Protein AF-A0A382IHM7-F1 (afdb_monomer_lite)

InterPro domains:
  IPR036661 Luciferase-like domain superfamily [G3DSA:3.20.20.30] (4-63)
  IPR036661 Luciferase-like domain superfamily [SSF51679] (12-60)

Radius of gyration: 17.92 Å; chains: 1; bounding box: 31×26×55 Å

Structure (mmCIF, N/CA/C/O backbone):
data_AF-A0A382IHM7-F1
#
_entry.id   AF-A0A382IHM7-F1
#
loop_
_atom_site.group_PDB
_atom_site.id
_atom_site.type_symbol
_atom_site.label_atom_id
_atom_site.label_alt_id
_atom_site.label_comp_id
_atom_site.label_asym_id
_atom_site.label_entity_id
_atom_site.label_seq_id
_atom_site.pdbx_PDB_ins_code
_atom_site.Cartn_x
_atom_site.Cartn_y
_atom_site.Cartn_z
_atom_site.occupancy
_atom_site.B_iso_or_equiv
_atom_site.auth_seq_id
_atom_site.auth_comp_id
_atom_site.auth_asym_id
_atom_site.auth_atom_id
_atom_site.pdbx_PDB_model_num
ATOM 1 N N . MET A 1 1 ? -11.615 -22.636 21.928 1.00 40.88 1 MET A N 1
ATOM 2 C CA . MET A 1 1 ? -11.200 -21.228 22.074 1.00 40.88 1 MET A CA 1
ATOM 3 C C . MET A 1 1 ? -11.895 -20.458 20.974 1.00 40.88 1 MET A C 1
ATOM 5 O O . MET A 1 1 ? -11.475 -20.560 19.832 1.00 40.88 1 MET A O 1
ATOM 9 N N . GLY A 1 2 ? -13.031 -19.837 21.287 1.00 43.38 2 GLY A N 1
ATOM 10 C CA . GLY A 1 2 ? -13.719 -18.974 20.333 1.00 43.38 2 GLY A CA 1
ATOM 11 C C . GLY A 1 2 ? -12.919 -17.689 20.210 1.00 43.38 2 GLY A C 1
ATOM 12 O O . GLY A 1 2 ? -12.712 -17.011 21.213 1.00 43.38 2 GLY A O 1
ATOM 13 N N . THR A 1 3 ? -12.414 -17.399 19.016 1.00 54.00 3 THR A N 1
ATOM 14 C CA . THR A 1 3 ? -11.945 -16.056 18.693 1.00 54.00 3 THR A CA 1
ATOM 15 C C . THR A 1 3 ? -13.173 -15.165 18.773 1.00 54.00 3 THR A C 1
ATOM 17 O O . THR A 1 3 ? -14.147 -15.399 18.059 1.00 54.00 3 THR A O 1
ATOM 20 N N . THR A 1 4 ? -13.178 -14.231 19.716 1.00 51.94 4 THR A N 1
ATOM 21 C CA . THR A 1 4 ? -14.188 -13.181 19.795 1.00 51.94 4 THR A CA 1
ATOM 22 C C . THR A 1 4 ? -14.198 -12.471 18.454 1.00 51.94 4 THR A C 1
ATOM 24 O O . THR A 1 4 ? -13.245 -11.766 18.125 1.00 51.94 4 THR A O 1
ATOM 27 N N . ASP A 1 5 ? -15.231 -12.729 17.658 1.00 58.38 5 ASP A N 1
ATOM 28 C CA . ASP A 1 5 ? -15.552 -11.899 16.513 1.00 58.38 5 ASP A CA 1
ATOM 29 C C . ASP A 1 5 ? -15.933 -10.552 17.123 1.00 58.38 5 ASP A C 1
ATOM 31 O O . ASP A 1 5 ? -17.020 -10.384 17.679 1.00 58.38 5 ASP A O 1
ATOM 35 N N . ASP A 1 6 ? -14.951 -9.656 17.193 1.00 62.00 6 ASP A N 1
ATOM 36 C CA . ASP A 1 6 ? -15.142 -8.295 17.655 1.00 62.00 6 ASP A CA 1
ATOM 37 C C . ASP A 1 6 ? -16.047 -7.633 16.621 1.00 62.00 6 ASP A C 1
ATOM 39 O O . ASP A 1 6 ? -15.608 -7.158 15.565 1.00 62.00 6 ASP A O 1
ATOM 43 N N . THR A 1 7 ? -17.353 -7.705 16.878 1.00 61.00 7 THR A N 1
ATOM 44 C CA . THR A 1 7 ? -18.377 -6.970 16.147 1.00 61.00 7 THR A CA 1
ATOM 45 C C . THR A 1 7 ? -18.299 -5.514 16.581 1.00 61.00 7 THR A C 1
ATOM 47 O O . THR A 1 7 ? -19.245 -4.955 17.138 1.00 61.00 7 THR A O 1
ATOM 50 N N . SER A 1 8 ? -17.136 -4.904 16.358 1.00 61.62 8 SER A N 1
ATOM 51 C CA . SER A 1 8 ? -16.996 -3.465 16.298 1.00 61.62 8 SER A CA 1
ATOM 52 C C . SER A 1 8 ? -18.077 -2.965 15.343 1.00 61.62 8 SER A C 1
ATOM 54 O O . SER A 1 8 ? -18.130 -3.347 14.175 1.00 61.62 8 SER A O 1
ATOM 56 N N . SER A 1 9 ? -18.982 -2.130 15.850 1.00 69.88 9 SER A N 1
ATOM 57 C CA . SER A 1 9 ? -19.993 -1.452 15.034 1.00 69.88 9 SER A CA 1
ATOM 58 C C . SER A 1 9 ? -19.373 -0.432 14.072 1.00 69.88 9 SER A C 1
ATOM 60 O O . SER A 1 9 ? -20.097 0.223 13.323 1.00 69.88 9 SER A O 1
ATOM 62 N N . PHE A 1 10 ? -18.051 -0.246 14.133 1.00 75.38 10 PHE A N 1
ATOM 63 C CA . PHE A 1 10 ? -17.312 0.643 13.260 1.00 75.38 10 PHE A CA 1
ATOM 64 C C . PHE A 1 10 ? -16.827 -0.104 12.015 1.00 75.38 10 PHE A C 1
ATOM 66 O O . PHE A 1 10 ? -16.342 -1.232 12.119 1.00 75.38 10 PHE A O 1
ATOM 73 N N . PRO A 1 11 ? -16.938 0.517 10.828 1.00 87.19 11 PRO A N 1
ATOM 74 C CA . PRO A 1 11 ? -16.367 -0.039 9.614 1.00 87.19 11 PRO A CA 1
ATOM 75 C C . PRO A 1 11 ? -14.867 -0.278 9.783 1.00 87.19 11 PRO A C 1
ATOM 77 O O . PRO A 1 11 ? -14.136 0.622 10.197 1.00 87.19 11 PRO A O 1
ATOM 80 N N . ARG A 1 12 ? -14.418 -1.473 9.406 1.00 90.50 12 ARG A N 1
ATOM 81 C CA . ARG A 1 12 ? -12.995 -1.803 9.325 1.00 90.50 12 ARG A CA 1
ATOM 82 C C . ARG A 1 12 ? -12.384 -1.053 8.148 1.00 90.50 12 ARG A C 1
ATOM 84 O O . ARG A 1 12 ? -12.889 -1.156 7.028 1.00 90.50 12 ARG A O 1
ATOM 91 N N . ILE A 1 13 ? -11.319 -0.296 8.390 1.00 93.00 13 ILE A N 1
ATOM 92 C CA . ILE A 1 13 ? -10.640 0.494 7.356 1.00 93.00 13 ILE A CA 1
ATOM 93 C C . ILE A 1 13 ? -9.302 -0.162 7.010 1.00 93.00 13 ILE A C 1
ATOM 95 O O . ILE A 1 13 ? -8.567 -0.617 7.888 1.00 93.00 13 ILE A O 1
ATOM 99 N N . GLY A 1 14 ? -8.986 -0.204 5.717 1.00 95.06 14 GLY A N 1
ATOM 100 C CA . GLY A 1 14 ? -7.721 -0.709 5.191 1.00 95.06 14 GLY A CA 1
ATOM 101 C C . GLY A 1 14 ? -7.086 0.236 4.175 1.00 95.06 14 GLY A C 1
ATOM 102 O O . GLY A 1 14 ? -7.713 1.201 3.735 1.00 95.06 14 GLY A O 1
ATOM 103 N N . LEU A 1 15 ? -5.838 -0.056 3.803 1.00 95.81 15 LEU A N 1
ATOM 104 C CA . LEU A 1 15 ? -5.052 0.715 2.837 1.00 95.81 15 LEU A CA 1
ATOM 105 C C . LEU A 1 15 ? -4.728 -0.117 1.588 1.00 95.81 15 LEU A C 1
ATOM 107 O O . LEU A 1 15 ? -4.204 -1.222 1.699 1.00 95.81 15 LEU A O 1
ATOM 111 N N . MET A 1 16 ? -4.959 0.444 0.400 1.00 94.56 16 MET A N 1
ATOM 112 C CA . MET A 1 16 ? -4.388 -0.078 -0.845 1.00 94.56 16 MET A CA 1
ATOM 113 C C . MET A 1 16 ? -2.950 0.429 -0.981 1.00 94.56 16 MET A C 1
ATOM 115 O O . MET A 1 16 ? -2.717 1.638 -1.038 1.00 94.56 16 MET A O 1
ATOM 119 N N . LEU A 1 17 ? -1.986 -0.486 -1.001 1.00 92.94 17 LEU A N 1
ATOM 120 C CA . LEU A 1 17 ? -0.575 -0.166 -1.176 1.00 92.94 17 LEU A CA 1
ATOM 121 C C . LEU A 1 17 ? -0.313 0.305 -2.608 1.00 92.94 17 LEU A C 1
ATOM 123 O O . LEU A 1 17 ? -1.011 -0.128 -3.525 1.00 92.94 17 LEU A O 1
ATOM 127 N N . PRO A 1 18 ? 0.701 1.156 -2.832 1.00 86.06 18 PRO A N 1
ATOM 128 C CA . PRO A 1 18 ? 1.065 1.565 -4.179 1.00 86.06 18 PRO A CA 1
ATOM 129 C C . PRO A 1 18 ? 1.433 0.342 -5.031 1.00 86.06 18 PRO A C 1
ATOM 131 O O . PRO A 1 18 ? 2.335 -0.415 -4.678 1.00 86.06 18 PRO A O 1
ATOM 134 N N . TYR A 1 19 ? 0.722 0.155 -6.141 1.00 77.50 19 TYR A N 1
ATOM 135 C CA . TYR A 1 19 ? 0.955 -0.921 -7.111 1.00 77.50 19 TYR A CA 1
ATOM 136 C C . TYR A 1 19 ? 1.292 -0.372 -8.510 1.00 77.50 19 TYR A C 1
ATOM 138 O O . TYR A 1 19 ? 1.840 -1.084 -9.344 1.00 77.50 19 TYR A O 1
ATOM 146 N N . GLU A 1 20 ? 1.053 0.920 -8.749 1.00 74.62 20 GLU A N 1
ATOM 147 C CA . GLU A 1 20 ? 1.410 1.645 -9.971 1.00 74.62 20 GLU A CA 1
ATOM 148 C C . GLU A 1 20 ? 2.449 2.743 -9.685 1.00 74.62 20 GLU A C 1
ATOM 150 O O . GLU A 1 20 ? 2.574 3.239 -8.563 1.00 74.62 20 GLU A O 1
ATOM 155 N N . GLY A 1 21 ? 3.179 3.159 -10.724 1.00 72.94 21 GLY A N 1
ATOM 156 C CA . GLY A 1 21 ? 4.179 4.225 -10.635 1.00 72.94 21 GLY A CA 1
ATOM 157 C C . GLY 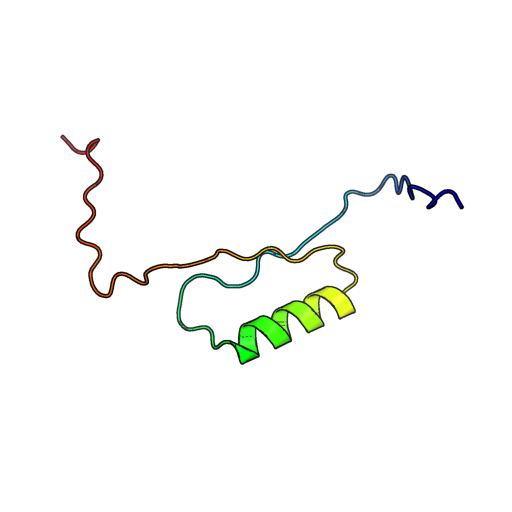A 1 21 ? 5.534 3.784 -10.066 1.00 72.94 21 GLY A C 1
ATOM 158 O O . GLY A 1 21 ? 5.817 2.602 -9.885 1.00 72.94 21 GLY A O 1
ATOM 159 N N . ALA A 1 22 ? 6.414 4.760 -9.826 1.00 71.44 22 ALA A N 1
ATOM 160 C CA . ALA A 1 22 ? 7.777 4.527 -9.352 1.00 71.44 22 ALA A CA 1
ATOM 161 C C . ALA A 1 22 ? 7.823 4.398 -7.819 1.00 71.44 22 ALA A C 1
ATOM 163 O O . ALA A 1 22 ? 8.257 5.313 -7.121 1.00 71.44 22 ALA A O 1
ATOM 164 N N . VAL A 1 23 ? 7.365 3.264 -7.290 1.00 80.44 23 VAL A N 1
ATOM 165 C CA . VAL A 1 23 ? 7.522 2.910 -5.872 1.00 80.44 23 VAL A CA 1
ATOM 166 C C . VAL A 1 23 ? 8.564 1.799 -5.730 1.00 80.44 23 VAL A C 1
ATOM 168 O O . VAL A 1 23 ? 8.570 0.831 -6.488 1.00 80.44 23 VAL A O 1
ATOM 171 N N . SER A 1 24 ? 9.482 1.929 -4.772 1.00 87.62 24 SER A N 1
ATOM 172 C CA . SER A 1 24 ? 10.421 0.851 -4.453 1.00 87.62 24 SER A CA 1
ATOM 173 C C . SER A 1 24 ? 9.755 -0.200 -3.562 1.00 87.62 24 SER A C 1
ATOM 175 O O . SER A 1 24 ? 8.857 0.111 -2.781 1.00 87.62 24 SER A O 1
ATOM 177 N N . ALA A 1 25 ? 10.262 -1.436 -3.587 1.00 86.75 25 ALA A N 1
ATOM 178 C CA . ALA A 1 25 ? 9.813 -2.482 -2.663 1.00 86.75 25 ALA A CA 1
ATOM 179 C C . ALA A 1 25 ? 9.934 -2.054 -1.185 1.00 86.75 25 ALA A C 1
ATOM 181 O O . ALA A 1 25 ? 9.061 -2.352 -0.375 1.00 86.75 25 ALA A O 1
ATOM 182 N N . THR 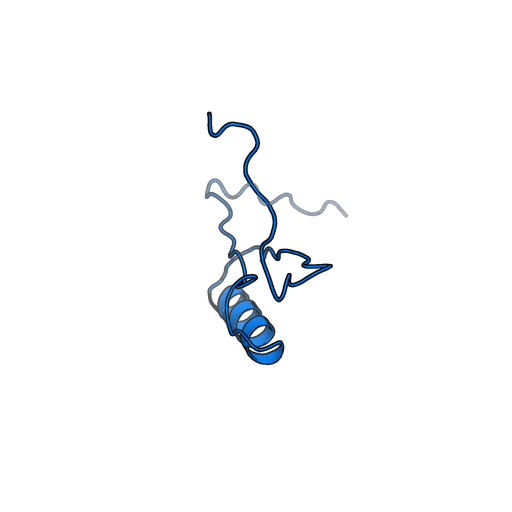A 1 26 ? 10.985 -1.303 -0.835 1.00 92.31 26 THR A N 1
ATOM 183 C CA . THR A 1 26 ? 11.149 -0.741 0.514 1.00 92.31 26 THR A CA 1
ATOM 184 C C . THR A 1 26 ? 10.070 0.284 0.851 1.00 92.31 26 THR A C 1
ATOM 186 O O . THR A 1 26 ? 9.511 0.223 1.939 1.00 92.31 26 THR A O 1
ATOM 189 N N . GLY A 1 27 ? 9.699 1.153 -0.094 1.00 91.38 27 GLY A N 1
ATOM 190 C CA . GLY A 1 27 ? 8.625 2.127 0.100 1.00 91.38 27 GLY A CA 1
ATOM 191 C C . GLY A 1 27 ? 7.260 1.474 0.329 1.00 91.38 27 GLY A C 1
ATOM 192 O O . GLY A 1 27 ? 6.477 1.966 1.137 1.00 91.38 27 GLY A O 1
ATOM 193 N N . ILE A 1 28 ? 6.991 0.330 -0.314 1.00 92.00 28 ILE A N 1
A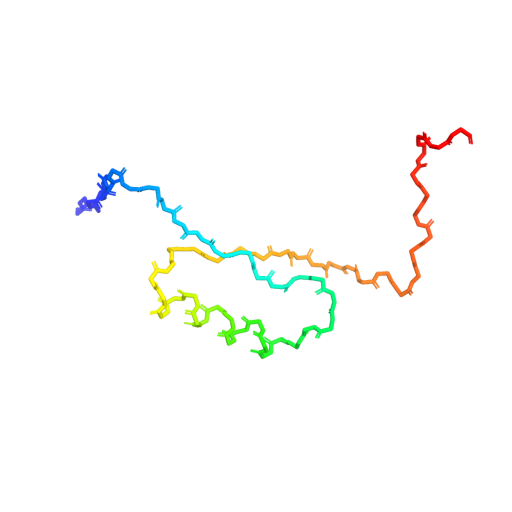TOM 194 C CA . ILE A 1 28 ? 5.772 -0.462 -0.071 1.00 92.00 28 ILE A CA 1
ATOM 195 C C . ILE A 1 28 ? 5.753 -0.995 1.369 1.00 92.00 28 ILE A C 1
ATOM 197 O O . ILE A 1 28 ? 4.736 -0.888 2.056 1.00 92.00 28 ILE A O 1
ATOM 201 N N . ILE A 1 29 ? 6.878 -1.537 1.847 1.00 93.81 29 ILE A N 1
ATOM 202 C CA . ILE A 1 29 ? 7.008 -2.044 3.223 1.00 93.81 29 ILE A CA 1
ATOM 203 C C . ILE A 1 29 ? 6.824 -0.910 4.238 1.00 93.81 29 ILE A C 1
ATOM 205 O O . ILE A 1 29 ? 6.118 -1.084 5.231 1.00 93.81 29 ILE A O 1
ATOM 209 N N . ASP A 1 30 ? 7.429 0.251 3.989 1.00 94.81 30 ASP A N 1
ATOM 210 C CA . ASP A 1 30 ? 7.317 1.409 4.875 1.00 94.81 30 ASP A CA 1
ATOM 211 C C . ASP A 1 30 ? 5.872 1.926 4.945 1.00 94.81 30 ASP A C 1
ATOM 213 O O . ASP A 1 30 ? 5.375 2.213 6.034 1.00 94.81 30 ASP A O 1
ATOM 217 N N . ALA A 1 31 ? 5.155 1.956 3.816 1.00 93.31 31 ALA A N 1
ATOM 218 C CA . ALA A 1 31 ? 3.736 2.307 3.779 1.00 93.31 31 ALA A CA 1
ATOM 219 C C . ALA A 1 31 ? 2.862 1.303 4.551 1.00 93.31 31 ALA A C 1
ATOM 221 O O . ALA A 1 31 ? 1.970 1.711 5.294 1.00 93.31 31 ALA A O 1
ATOM 222 N N . ALA A 1 32 ? 3.135 -0.000 4.431 1.00 95.31 32 ALA A N 1
ATOM 223 C CA . ALA A 1 32 ? 2.410 -1.029 5.175 1.00 95.31 32 ALA A CA 1
ATOM 224 C C . ALA A 1 32 ? 2.623 -0.901 6.694 1.00 95.31 32 ALA A C 1
ATOM 226 O O . ALA A 1 32 ? 1.666 -0.972 7.463 1.00 95.31 32 ALA A O 1
ATOM 227 N N . ARG A 1 33 ? 3.860 -0.634 7.131 1.00 96.62 33 ARG A N 1
ATOM 228 C CA . ARG A 1 33 ? 4.181 -0.383 8.548 1.00 96.62 33 ARG A CA 1
ATOM 229 C C . ARG A 1 33 ? 3.520 0.884 9.073 1.00 96.62 33 ARG A C 1
ATOM 231 O O . ARG A 1 33 ? 3.010 0.897 10.190 1.00 96.62 33 ARG A O 1
ATOM 238 N N . ALA A 1 34 ? 3.509 1.945 8.268 1.00 96.50 34 ALA A N 1
ATOM 239 C CA . ALA A 1 34 ? 2.817 3.176 8.622 1.00 96.50 34 ALA A CA 1
ATOM 240 C C . ALA A 1 34 ? 1.311 2.924 8.802 1.00 96.50 34 ALA A C 1
ATOM 242 O O . ALA A 1 34 ? 0.731 3.400 9.777 1.00 96.50 34 ALA A O 1
ATOM 243 N N . ALA A 1 35 ? 0.704 2.119 7.923 1.00 96.12 35 ALA A N 1
ATOM 244 C CA . ALA A 1 35 ? -0.703 1.753 8.013 1.00 96.12 35 ALA A CA 1
ATOM 245 C C . ALA A 1 35 ? -1.028 1.006 9.315 1.00 96.12 35 ALA A C 1
ATOM 247 O O . ALA A 1 35 ? -1.941 1.398 10.041 1.00 96.12 35 ALA A O 1
ATOM 248 N N . GLU A 1 36 ? -0.232 -0.010 9.648 1.00 95.88 36 GLU A N 1
ATOM 249 C CA . GLU A 1 36 ? -0.361 -0.758 10.902 1.00 95.88 36 GLU A CA 1
ATOM 250 C C . GLU A 1 36 ? -0.223 0.166 12.122 1.00 95.88 36 GLU A C 1
ATOM 252 O O . GLU A 1 36 ? -1.068 0.154 13.015 1.00 95.88 36 GLU A O 1
ATOM 257 N N . SER A 1 37 ? 0.786 1.046 12.130 1.00 97.38 37 SER A N 1
ATOM 258 C CA . SER A 1 37 ? 1.003 1.999 13.230 1.00 97.38 37 SER A CA 1
ATOM 259 C C . SER A 1 37 ? -0.133 3.016 13.403 1.00 97.38 37 SER A C 1
ATOM 261 O O . SER A 1 37 ? -0.331 3.538 14.499 1.00 97.38 37 SER A O 1
ATOM 263 N N . ALA A 1 38 ? -0.890 3.283 12.336 1.00 95.31 38 ALA A N 1
ATOM 264 C CA . ALA A 1 38 ? -2.052 4.164 12.342 1.00 95.31 38 ALA A CA 1
ATOM 265 C C . ALA A 1 38 ? -3.352 3.447 12.757 1.00 95.31 38 ALA A C 1
ATOM 267 O O . ALA A 1 38 ? -4.400 4.088 12.828 1.00 95.31 38 ALA A O 1
ATOM 268 N N . GLY A 1 39 ? -3.297 2.139 13.033 1.00 94.81 39 GLY A N 1
ATOM 269 C CA . GLY A 1 39 ? -4.451 1.337 13.437 1.00 94.81 39 GLY A CA 1
ATOM 270 C C . GLY A 1 39 ? -5.330 0.870 12.276 1.00 94.81 39 GLY A C 1
ATOM 271 O O . GLY A 1 39 ? -6.480 0.506 12.504 1.00 94.81 39 GLY A O 1
ATOM 272 N N . LEU A 1 40 ? -4.823 0.888 11.037 1.00 95.38 40 LEU A N 1
ATOM 273 C CA . LEU A 1 40 ? -5.519 0.269 9.907 1.00 95.38 40 LEU A CA 1
ATOM 274 C C . LEU A 1 40 ? -5.491 -1.252 10.054 1.00 95.38 40 LEU A C 1
ATOM 276 O O . LEU A 1 40 ? -4.484 -1.842 10.438 1.00 95.38 40 LEU A O 1
ATOM 280 N N . GLU A 1 41 ? -6.600 -1.893 9.708 1.00 94.62 41 GLU A N 1
ATOM 281 C CA . GLU A 1 41 ? -6.813 -3.315 9.996 1.00 94.62 41 GLU A CA 1
ATOM 282 C C . GLU A 1 41 ? -6.393 -4.233 8.846 1.00 94.62 41 GLU A C 1
ATOM 284 O O . GLU A 1 41 ? -6.280 -5.447 9.011 1.00 94.62 41 GLU A O 1
ATOM 289 N N . SER A 1 42 ? -6.196 -3.675 7.651 1.00 95.88 42 SER A N 1
ATOM 290 C CA . SER A 1 42 ? -5.779 -4.442 6.480 1.00 95.88 42 SER A CA 1
ATOM 291 C C . SER A 1 42 ? -4.958 -3.612 5.503 1.00 95.88 42 SER A C 1
ATOM 293 O O . SER A 1 42 ? -5.137 -2.398 5.374 1.00 95.88 42 SER A O 1
ATOM 295 N N . VAL A 1 43 ? -4.081 -4.299 4.774 1.00 96.06 43 VAL A N 1
ATOM 296 C CA . VAL A 1 43 ? -3.382 -3.771 3.604 1.00 96.06 43 VAL A CA 1
ATOM 297 C C . VAL A 1 43 ? -3.703 -4.640 2.393 1.00 96.06 43 VAL A C 1
ATOM 299 O O . VAL A 1 43 ? -3.814 -5.860 2.508 1.00 96.06 43 VAL A O 1
ATOM 302 N N . TRP A 1 44 ? -3.863 -4.007 1.238 1.00 94.88 44 TRP A N 1
ATOM 303 C CA . TRP A 1 44 ? -4.229 -4.643 -0.025 1.00 94.88 44 TRP A CA 1
ATOM 304 C C . TRP A 1 44 ? -3.169 -4.295 -1.065 1.00 94.88 44 TRP A C 1
ATOM 306 O O . TRP A 1 44 ? -2.690 -3.166 -1.097 1.00 94.88 44 TRP A O 1
ATOM 316 N N . GLY A 1 45 ? -2.777 -5.253 -1.898 1.00 89.88 45 GLY A N 1
ATOM 317 C CA . GLY A 1 45 ? -1.778 -5.045 -2.943 1.00 89.88 45 GLY A CA 1
ATOM 318 C C . GLY A 1 45 ? -2.241 -5.634 -4.267 1.00 89.88 45 GLY A C 1
ATOM 319 O O . GLY A 1 45 ? -2.981 -6.617 -4.285 1.00 89.88 45 GLY A O 1
ATOM 320 N N . GLY A 1 46 ? -1.806 -5.023 -5.368 1.00 85.06 46 GLY A N 1
ATOM 321 C CA . GLY A 1 46 ? -1.928 -5.601 -6.703 1.00 85.06 46 GLY A CA 1
ATOM 322 C C . GLY A 1 46 ? -0.695 -6.439 -7.029 1.00 85.06 46 GLY A C 1
ATOM 323 O O . GLY A 1 46 ? 0.427 -5.979 -6.820 1.00 85.06 46 GLY A O 1
ATOM 324 N N . ASP A 1 47 ? -0.897 -7.653 -7.537 1.00 82.69 47 ASP A N 1
ATOM 325 C CA . ASP A 1 47 ? 0.186 -8.447 -8.120 1.00 82.69 47 ASP A CA 1
ATOM 326 C C . ASP A 1 47 ? 0.327 -8.100 -9.606 1.00 82.69 47 ASP A C 1
ATOM 328 O O . ASP A 1 47 ? -0.597 -8.295 -10.401 1.00 82.69 47 ASP A O 1
ATOM 332 N N . HIS A 1 48 ? 1.482 -7.555 -9.978 1.00 75.69 48 HIS A N 1
ATOM 333 C CA . HIS A 1 48 ? 1.811 -7.218 -11.356 1.00 75.69 48 HIS A CA 1
ATOM 334 C C . HIS A 1 48 ? 2.795 -8.242 -11.918 1.00 75.69 48 HIS A C 1
ATOM 336 O O . HIS A 1 48 ? 4.007 -8.125 -11.759 1.00 75.69 48 HIS A O 1
ATOM 342 N N . ILE A 1 49 ? 2.260 -9.228 -12.641 1.00 69.06 49 ILE A N 1
ATOM 343 C CA . ILE A 1 49 ? 3.048 -10.279 -13.309 1.00 69.06 49 ILE A CA 1
ATOM 344 C C . ILE A 1 49 ? 3.775 -9.735 -14.558 1.00 69.06 49 ILE A C 1
ATOM 346 O O . ILE A 1 49 ? 4.785 -10.290 -14.989 1.00 69.06 49 ILE A O 1
ATOM 350 N N . ALA A 1 50 ? 3.315 -8.614 -15.123 1.00 62.97 50 ALA A N 1
ATOM 351 C CA . ALA A 1 50 ? 3.991 -7.907 -16.205 1.00 62.97 50 ALA A CA 1
ATOM 352 C C . ALA A 1 50 ? 3.816 -6.394 -16.039 1.00 62.97 50 ALA A C 1
ATOM 354 O O . ALA A 1 50 ? 2.692 -5.901 -16.007 1.00 62.97 50 ALA A O 1
ATOM 355 N N . PHE A 1 51 ? 4.925 -5.655 -15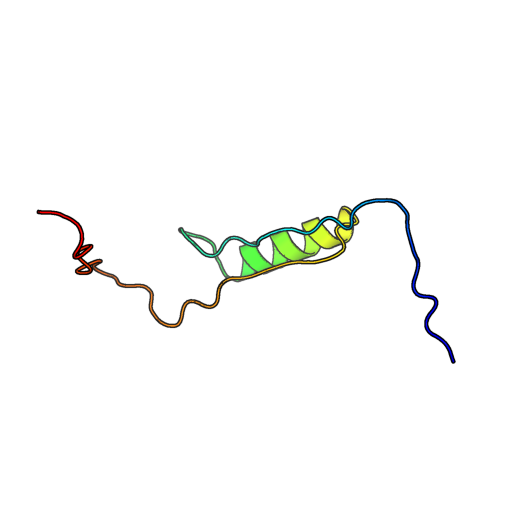.991 1.00 59.22 51 PHE A N 1
ATOM 356 C CA . PHE A 1 51 ? 4.922 -4.228 -16.296 1.00 59.22 51 PHE A CA 1
ATOM 357 C C . PHE A 1 51 ? 5.114 -4.101 -17.808 1.00 59.22 51 PHE A C 1
ATOM 359 O O . PHE A 1 51 ? 6.239 -4.296 -18.279 1.00 59.22 51 PHE A O 1
ATOM 366 N N . PRO A 1 52 ? 4.061 -3.844 -18.603 1.00 56.56 52 PRO A N 1
ATOM 367 C CA . PRO A 1 52 ? 4.264 -3.549 -20.007 1.00 56.56 52 PRO A CA 1
ATOM 368 C C . PRO A 1 52 ? 5.144 -2.301 -20.103 1.00 56.56 52 PRO A C 1
ATOM 370 O O . PRO A 1 52 ? 4.744 -1.212 -19.703 1.00 56.56 52 PRO A O 1
ATOM 373 N N . VAL A 1 53 ? 6.360 -2.471 -20.626 1.00 60.41 53 VAL A N 1
ATOM 374 C CA . VAL A 1 53 ? 7.245 -1.348 -20.978 1.00 60.41 53 VAL A CA 1
ATOM 375 C C . VAL A 1 53 ? 6.569 -0.480 -22.052 1.00 60.41 53 VAL A C 1
ATOM 377 O O . VAL A 1 53 ? 6.770 0.728 -22.100 1.00 60.41 53 VAL A O 1
ATOM 380 N N . GLU A 1 54 ? 5.697 -1.101 -22.854 1.00 61.66 54 GLU A N 1
ATOM 381 C CA . GLU A 1 54 ? 4.817 -0.468 -23.830 1.00 61.66 54 GLU A CA 1
ATOM 382 C C . GLU A 1 54 ? 3.388 -1.012 -23.688 1.00 61.66 54 GLU A C 1
ATOM 384 O O . GLU A 1 54 ? 3.155 -2.223 -23.772 1.00 61.66 54 GLU A O 1
ATOM 389 N N . MET A 1 55 ? 2.410 -0.123 -23.493 1.00 65.56 55 MET A N 1
ATOM 390 C CA . MET A 1 55 ? 0.995 -0.494 -23.452 1.00 65.56 55 MET A CA 1
ATOM 391 C C . MET A 1 55 ? 0.418 -0.535 -24.872 1.00 65.56 55 MET A C 1
ATOM 393 O O . MET A 1 55 ? -0.194 0.420 -25.336 1.00 65.56 55 MET A O 1
ATOM 397 N N . ASN A 1 56 ? 0.582 -1.674 -25.546 1.00 65.19 56 ASN A N 1
ATOM 398 C CA . ASN A 1 56 ? -0.020 -1.943 -26.862 1.00 65.19 56 ASN A CA 1
ATOM 399 C C . ASN A 1 56 ? -1.469 -2.468 -26.768 1.00 65.19 56 ASN A C 1
ATOM 401 O O . ASN A 1 56 ? -2.026 -2.965 -27.746 1.00 65.19 56 ASN A O 1
ATOM 405 N N . SER A 1 57 ? -2.077 -2.398 -25.580 1.00 63.16 57 SER A N 1
ATOM 406 C CA . SER A 1 57 ? -3.463 -2.809 -25.362 1.00 63.16 57 SER A CA 1
ATOM 407 C C . SER A 1 57 ? -4.406 -1.706 -25.836 1.00 63.16 57 SER A C 1
ATOM 409 O O . SER A 1 57 ? -4.380 -0.592 -25.316 1.00 63.16 57 SER A O 1
ATOM 411 N N . ILE A 1 58 ? -5.237 -2.020 -26.827 1.00 70.06 58 ILE A N 1
ATOM 412 C CA . ILE A 1 58 ? -6.276 -1.130 -27.345 1.00 70.06 58 ILE A CA 1
ATOM 413 C C . ILE A 1 58 ? -7.611 -1.621 -26.797 1.00 70.06 58 ILE A C 1
ATOM 415 O O . ILE A 1 58 ? -7.931 -2.804 -26.926 1.00 70.06 58 ILE A O 1
ATOM 419 N N . ASN A 1 59 ? -8.398 -0.730 -26.192 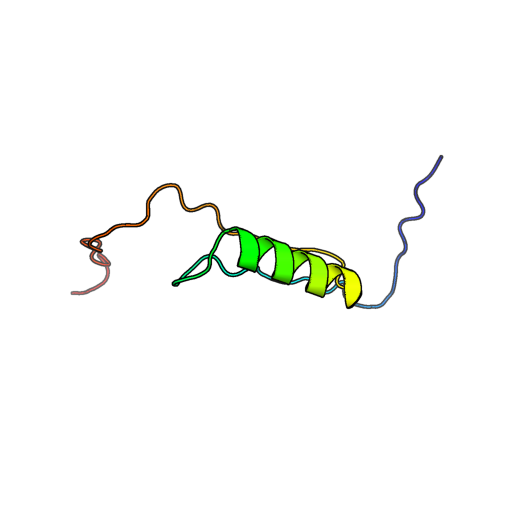1.00 62.34 59 ASN A N 1
ATOM 420 C CA . ASN A 1 59 ? -9.749 -1.081 -25.775 1.00 62.34 59 ASN A CA 1
ATOM 421 C C . ASN A 1 59 ? -10.603 -1.369 -27.033 1.00 62.34 59 ASN A C 1
ATOM 423 O O . ASN A 1 59 ? -10.792 -0.456 -27.846 1.00 62.34 59 ASN A O 1
ATOM 427 N N . PRO A 1 60 ? -11.145 -2.595 -27.201 1.00 62.28 60 PRO A N 1
ATOM 428 C CA . PRO A 1 60 ? -11.924 -2.968 -28.382 1.00 62.28 60 PRO A CA 1
ATOM 429 C C . PRO A 1 60 ? -13.288 -2.266 -28.472 1.00 62.28 60 PRO A C 1
ATOM 431 O O . PRO A 1 60 ? -14.009 -2.473 -29.441 1.00 62.28 60 PRO A O 1
ATOM 434 N N . THR A 1 61 ? -13.669 -1.446 -27.486 1.00 69.81 61 THR A N 1
ATOM 435 C CA . THR A 1 61 ? -14.912 -0.657 -27.516 1.00 69.81 61 THR A CA 1
ATOM 436 C C . THR A 1 61 ? -14.741 0.739 -28.117 1.00 69.81 61 THR A C 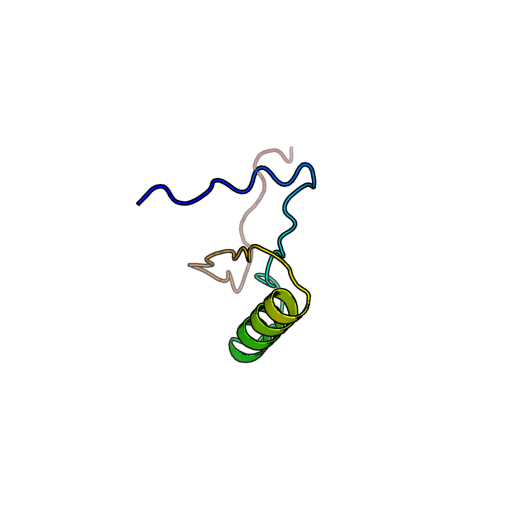1
ATOM 438 O O . THR A 1 61 ? -15.658 1.554 -28.022 1.00 69.81 61 THR A O 1
ATOM 441 N N . THR A 1 62 ? -13.579 1.049 -28.689 1.00 57.56 62 THR A N 1
ATOM 442 C CA . THR A 1 62 ? -13.378 2.284 -29.461 1.00 57.56 62 THR A CA 1
ATOM 443 C C . THR A 1 62 ? -13.805 2.011 -30.915 1.00 57.56 62 THR A C 1
ATOM 445 O O . THR A 1 62 ? -13.297 1.035 -31.466 1.00 57.56 62 THR A O 1
ATOM 448 N N . PRO A 1 63 ? -14.748 2.774 -31.513 1.00 59.69 63 PRO A N 1
ATOM 449 C CA . PRO A 1 63 ? -15.203 2.563 -32.894 1.00 59.69 63 PRO A CA 1
ATOM 450 C C . PRO A 1 63 ? -14.100 2.716 -33.943 1.00 59.69 63 PRO A C 1
ATOM 452 O O . PRO A 1 63 ? -13.192 3.552 -33.722 1.00 59.69 63 PRO A O 1
#

Sequence (63 aa):
MGTTDDTSSFPRIGLMLPYEGAVSATGIIDAARAAESAGLESVWGGDHIAFPVEMNSINPTTP

pLDDT: mean 78.51, std 16.06, range [40.88, 97.38]

Secondary structure (DSSP, 8-state):
--------SSPP-EEEPP-SSS--HHHHHHHHHHHHHTT--EEE----S---SS--PPPTT--

Organism: NCBI:txid408172

Foldseek 3Di:
DDDPPPPPVDDQAEEEFDADDDDDPVNSVVVVVVCVVVVHDYYHYDDDPDDPPDDPDDDPPPD